Protein AF-A0A914UZR7-F1 (afdb_monomer)

Sequence (68 aa):
MEAEFAALADGILGGYGKQAAEANVSRDQTILELLRHRKLPKEGWDELTIDILFQRLAAMDSNNFPAQ

Secondary structure (DSSP, 8-state):
-HHHHHHHHHHHHTS-HHHHHHHHHHHHHHHHHHHHH-S--SSPPPHHHHHHHHHHHHTTSGGGSPP-

Foldseek 3Di:
DVVVVLVVVCVVVPNCSVVVVVVVVVLVVVLVVCVVPVDDDPDDDDPVSVVVSVVVVVCPDPVPPPDD

Mean predicted aligned error: 4.4 Å

Radius of gyration: 15.12 Å; Cα contacts (8 Å, |Δi|>4): 18; chains: 1; bounding box: 32×29×34 Å

Organism: NCBI:txid2011161

pLDDT: mean 91.48, std 6.96, range [58.41, 97.81]

Solvent-accessible surface area (backbone atoms only — not comparable to full-atom values): 4180 Å² total; per-residue (Å²): 105,70,71,54,50,45,55,57,50,22,73,72,71,72,67,53,49,63,60,53,52,53,52,49,53,53,49,50,51,55,52,48,50,34,70,74,67,73,48,84,68,97,63,86,78,57,69,68,57,53,50,52,50,52,53,56,54,48,64,70,37,77,90,62,51,78,86,127

Structure (mmCIF, N/CA/C/O backbone):
data_AF-A0A914UZR7-F1
#
_entry.id   AF-A0A914UZR7-F1
#
loop_
_atom_site.group_PDB
_atom_site.id
_atom_site.type_symbol
_atom_site.label_atom_id
_atom_site.label_alt_id
_atom_site.label_comp_id
_atom_site.label_asym_id
_atom_site.label_entity_id
_atom_site.label_seq_id
_atom_site.pdbx_PDB_ins_code
_atom_site.Cartn_x
_atom_site.Cartn_y
_atom_site.Cartn_z
_atom_site.occupancy
_atom_site.B_iso_or_equiv
_atom_site.auth_seq_id
_atom_site.auth_comp_id
_atom_site.auth_asym_id
_atom_site.auth_atom_id
_atom_site.pdbx_PDB_model_num
ATOM 1 N N . MET A 1 1 ? 6.796 9.054 -14.543 1.00 71.06 1 MET A N 1
ATOM 2 C CA . MET A 1 1 ? 5.921 7.902 -14.826 1.00 71.06 1 MET A CA 1
ATOM 3 C C . MET A 1 1 ? 4.770 7.841 -13.828 1.00 71.06 1 MET A C 1
ATOM 5 O O . MET A 1 1 ? 3.678 8.196 -14.226 1.00 71.06 1 MET A O 1
ATOM 9 N N . GLU A 1 2 ? 4.988 7.557 -12.538 1.00 76.25 2 GLU A N 1
ATOM 10 C CA . GLU A 1 2 ? 3.896 7.535 -11.531 1.00 76.25 2 GLU A CA 1
ATOM 11 C C . GLU A 1 2 ? 3.127 8.863 -11.396 1.00 76.25 2 GLU A C 1
ATOM 13 O O . GLU A 1 2 ? 1.904 8.892 -11.470 1.00 76.25 2 GLU A O 1
ATOM 18 N N . ALA A 1 3 ? 3.832 9.995 -11.283 1.00 79.00 3 ALA A N 1
ATOM 19 C CA . ALA A 1 3 ? 3.183 11.309 -11.187 1.00 79.00 3 ALA A CA 1
ATOM 20 C C . ALA A 1 3 ? 2.399 11.696 -12.459 1.00 79.00 3 ALA A C 1
ATOM 22 O O . ALA A 1 3 ? 1.394 12.396 -12.389 1.00 79.00 3 ALA A O 1
ATOM 23 N N . GLU A 1 4 ? 2.856 11.225 -13.620 1.00 87.75 4 GLU A N 1
ATOM 24 C CA . GLU A 1 4 ? 2.207 11.457 -14.913 1.00 87.75 4 GLU A CA 1
ATOM 25 C C . GLU A 1 4 ? 0.961 10.580 -15.063 1.00 87.75 4 GLU A C 1
ATOM 27 O O . GLU A 1 4 ? -0.098 11.078 -15.440 1.00 87.75 4 GLU A O 1
ATOM 32 N N . PHE A 1 5 ? 1.060 9.303 -14.681 1.00 87.75 5 PHE A N 1
ATOM 33 C CA . PHE A 1 5 ? -0.078 8.395 -14.599 1.00 87.75 5 PHE A CA 1
ATOM 34 C C . PHE A 1 5 ? -1.165 8.960 -13.684 1.00 87.75 5 PHE A C 1
ATOM 36 O O . PHE A 1 5 ? -2.320 9.046 -14.093 1.00 87.75 5 PHE A O 1
ATOM 43 N N . ALA A 1 6 ? -0.792 9.403 -12.480 1.00 84.62 6 ALA A N 1
ATOM 44 C CA . ALA A 1 6 ? -1.732 9.976 -11.526 1.00 84.62 6 ALA A CA 1
ATOM 45 C C . ALA A 1 6 ? -2.447 11.206 -12.103 1.00 84.62 6 ALA A C 1
ATOM 47 O O . ALA A 1 6 ? -3.668 11.279 -12.023 1.00 84.62 6 ALA A O 1
ATOM 48 N N . ALA A 1 7 ? -1.721 12.132 -12.739 1.00 86.31 7 ALA A N 1
ATOM 49 C CA . ALA A 1 7 ? -2.316 13.321 -13.352 1.00 86.31 7 ALA A CA 1
ATOM 50 C C . ALA A 1 7 ? -3.298 12.981 -14.490 1.00 86.31 7 ALA A C 1
ATOM 52 O O . ALA A 1 7 ? -4.377 13.569 -14.572 1.00 86.31 7 ALA A O 1
ATOM 53 N N . LEU A 1 8 ? -2.953 12.017 -15.351 1.00 90.44 8 LEU A N 1
ATOM 54 C CA . LEU A 1 8 ? -3.830 11.571 -16.439 1.00 90.44 8 LEU A CA 1
ATOM 55 C C . LEU A 1 8 ? -5.069 10.836 -15.911 1.00 90.44 8 LEU A C 1
ATOM 57 O O . LEU A 1 8 ? -6.181 11.093 -16.371 1.00 90.44 8 LEU A O 1
ATOM 61 N N . ALA A 1 9 ? -4.892 9.950 -14.930 1.00 90.38 9 ALA A N 1
ATOM 62 C CA . ALA A 1 9 ? -5.987 9.209 -14.313 1.00 90.38 9 ALA A CA 1
ATOM 63 C C . ALA A 1 9 ? -6.949 10.141 -13.565 1.00 90.38 9 ALA A C 1
ATOM 65 O O . ALA A 1 9 ? -8.164 9.966 -13.652 1.00 90.38 9 ALA A O 1
ATOM 66 N N . ASP A 1 10 ? -6.429 11.163 -12.884 1.00 89.56 10 ASP A N 1
ATOM 67 C CA . ASP A 1 10 ? -7.241 12.127 -12.142 1.00 89.56 10 ASP A CA 1
ATOM 68 C C . ASP A 1 10 ? -8.152 12.950 -13.065 1.00 89.56 10 ASP A C 1
ATOM 70 O O . ASP A 1 10 ? -9.315 13.193 -12.735 1.00 89.56 10 ASP A O 1
ATOM 74 N N . GLY A 1 11 ? -7.663 13.283 -14.267 1.00 88.81 11 GLY A N 1
ATOM 75 C CA . GLY A 1 11 ? -8.454 13.931 -15.315 1.00 88.81 11 GLY A CA 1
ATOM 76 C C . GLY A 1 11 ? -9.607 13.076 -15.858 1.00 88.81 11 GLY A C 1
ATOM 77 O O . GLY A 1 11 ? -10.593 13.630 -16.339 1.00 88.81 11 GLY A O 1
ATOM 78 N N . ILE A 1 12 ? 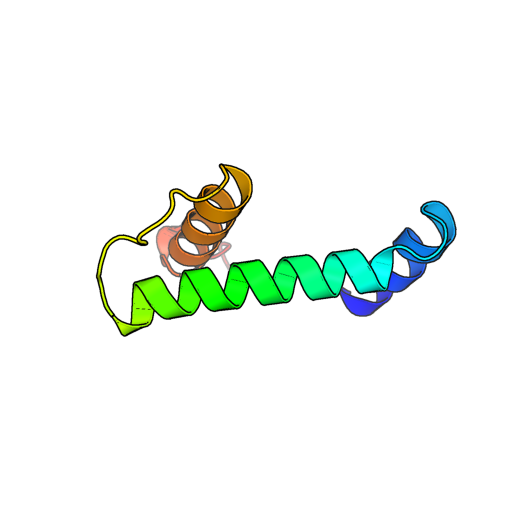-9.518 11.744 -15.760 1.00 91.69 12 ILE A N 1
ATOM 79 C CA . ILE A 1 12 ? -10.574 10.805 -16.183 1.00 91.69 12 ILE A CA 1
ATOM 80 C C . ILE A 1 12 ? -11.545 10.520 -15.033 1.00 91.69 12 ILE A C 1
ATOM 82 O O . ILE A 1 12 ? -12.757 10.473 -15.232 1.00 91.69 12 ILE A O 1
ATOM 86 N N . LEU A 1 13 ? -11.010 10.305 -13.830 1.00 87.38 13 LEU A N 1
ATOM 87 C CA . LEU A 1 13 ? -11.771 9.851 -12.666 1.00 87.38 13 LEU A CA 1
ATOM 88 C C . LEU A 1 13 ? -12.409 11.003 -11.879 1.00 87.38 13 LEU A C 1
ATOM 90 O O . LEU A 1 13 ? -13.286 10.753 -11.059 1.00 87.38 13 LEU A O 1
ATOM 94 N N . GLY A 1 14 ? -12.017 12.252 -12.142 1.00 84.50 14 GLY A N 1
ATOM 95 C CA . GLY A 1 14 ? -12.665 13.439 -11.585 1.00 84.50 14 GLY A CA 1
ATOM 96 C C . GLY A 1 14 ? -12.131 13.882 -10.221 1.00 84.50 14 GLY A C 1
ATOM 97 O O . GLY A 1 14 ? -12.913 14.353 -9.398 1.00 84.50 14 GLY A O 1
ATOM 98 N N . GLY A 1 15 ? -10.823 13.762 -9.968 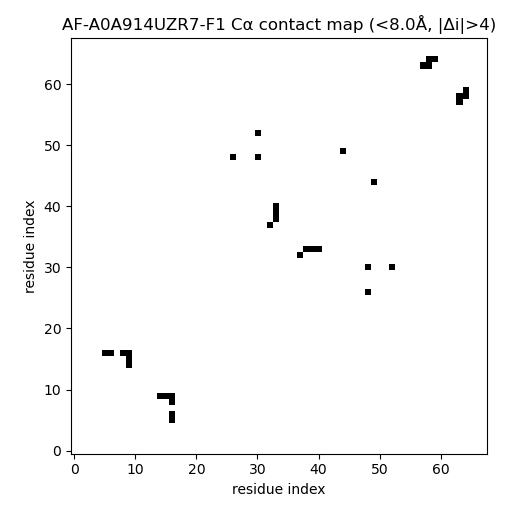1.00 81.12 15 GLY A N 1
ATOM 99 C CA . GLY A 1 15 ? -10.202 14.349 -8.769 1.00 81.12 15 GLY A CA 1
ATOM 100 C C . GLY A 1 15 ? -10.000 13.404 -7.575 1.00 81.12 15 GLY A C 1
ATOM 101 O O . GLY A 1 15 ? -9.799 13.878 -6.456 1.00 81.12 15 GLY A O 1
ATOM 102 N N . TYR A 1 16 ? -10.088 12.082 -7.766 1.00 86.62 16 TYR A N 1
ATOM 103 C CA . TYR A 1 16 ? -9.898 11.087 -6.696 1.00 86.62 16 TYR A CA 1
ATOM 104 C C . TYR A 1 16 ? -8.435 10.688 -6.444 1.00 86.62 16 TYR A C 1
ATOM 106 O O . TYR A 1 16 ? -8.164 9.856 -5.573 1.00 86.62 16 TYR A O 1
ATOM 114 N N . GLY A 1 17 ? -7.477 11.263 -7.175 1.00 86.12 17 GLY A N 1
ATOM 115 C CA . GLY A 1 17 ? -6.058 10.930 -7.053 1.00 86.12 17 GLY A CA 1
ATOM 116 C C . GLY A 1 17 ? -5.516 11.139 -5.638 1.00 86.12 17 GLY A C 1
ATOM 117 O O . GLY A 1 17 ? -4.709 10.342 -5.156 1.00 86.12 17 GLY A O 1
ATOM 118 N N . LYS A 1 18 ? -6.018 12.153 -4.922 1.00 85.69 18 LYS A N 1
ATOM 119 C CA . LYS A 1 18 ? -5.629 12.412 -3.530 1.00 85.69 18 LYS A CA 1
ATOM 120 C C . LYS A 1 18 ? -6.066 11.282 -2.591 1.00 85.69 18 LYS A C 1
ATOM 122 O O . LYS A 1 18 ? -5.254 10.794 -1.813 1.00 85.69 18 LYS A O 1
ATOM 127 N N . GLN A 1 19 ? -7.316 10.838 -2.685 1.00 89.94 19 GLN A N 1
ATOM 128 C CA . GLN A 1 19 ? -7.864 9.757 -1.863 1.00 89.94 19 GLN A CA 1
ATOM 129 C C . GLN A 1 19 ? -7.163 8.431 -2.166 1.00 89.94 19 GLN A C 1
ATOM 131 O O . GLN A 1 19 ? -6.877 7.659 -1.253 1.00 89.94 19 GLN A O 1
ATOM 136 N N . ALA A 1 20 ? -6.840 8.183 -3.438 1.00 90.00 20 ALA A N 1
ATOM 137 C CA . ALA A 1 20 ? -6.049 7.024 -3.831 1.00 90.00 20 ALA A CA 1
ATOM 138 C C . ALA A 1 20 ? -4.649 7.055 -3.191 1.00 90.00 20 ALA A C 1
ATOM 140 O O . ALA A 1 20 ? -4.206 6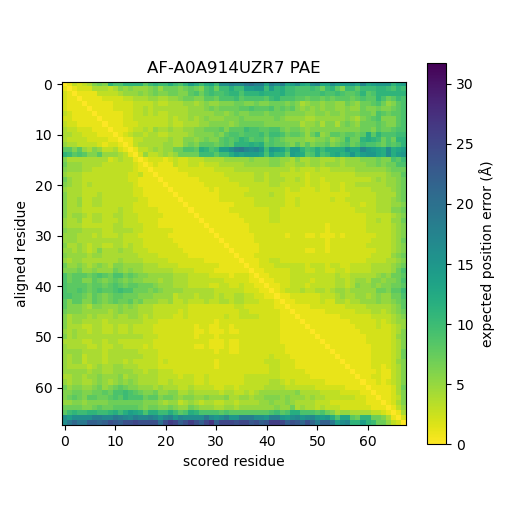.053 -2.627 1.00 90.00 20 ALA A O 1
ATOM 141 N N . ALA A 1 21 ? -3.976 8.211 -3.210 1.00 89.19 21 ALA A N 1
ATOM 142 C CA . ALA A 1 21 ? -2.671 8.378 -2.576 1.00 89.19 21 ALA A CA 1
ATOM 143 C C . ALA A 1 21 ? -2.733 8.163 -1.054 1.00 89.19 21 ALA A C 1
ATOM 145 O O . ALA A 1 21 ? -1.913 7.430 -0.504 1.00 89.19 21 ALA A O 1
ATOM 146 N N . GLU A 1 22 ? -3.726 8.742 -0.376 1.00 92.56 22 GLU A N 1
ATOM 147 C CA . GLU A 1 22 ? -3.934 8.560 1.067 1.00 92.56 22 GLU A CA 1
ATOM 148 C C . GLU A 1 22 ? -4.207 7.091 1.426 1.00 92.56 22 GLU A C 1
ATOM 150 O O . GLU A 1 22 ? -3.625 6.567 2.379 1.00 92.56 22 GLU A O 1
ATOM 155 N N . ALA A 1 23 ? -5.025 6.394 0.630 1.00 92.75 23 ALA A N 1
ATOM 156 C CA . ALA A 1 23 ? -5.300 4.974 0.826 1.00 92.75 23 ALA A CA 1
ATOM 157 C C . ALA A 1 23 ? -4.038 4.110 0.660 1.00 92.75 23 ALA A C 1
ATOM 159 O O . ALA A 1 23 ? -3.821 3.178 1.436 1.00 92.75 23 ALA A O 1
ATOM 160 N N . ASN A 1 24 ? -3.178 4.429 -0.311 1.00 92.88 24 ASN A N 1
ATOM 161 C CA . ASN A 1 24 ? -1.901 3.737 -0.498 1.00 92.88 24 ASN A CA 1
ATOM 162 C C . ASN A 1 24 ? -0.947 3.969 0.680 1.00 92.88 24 ASN A C 1
ATOM 164 O O . ASN A 1 24 ? -0.374 3.011 1.194 1.00 92.88 24 ASN A O 1
ATOM 168 N N . VAL A 1 25 ? -0.844 5.208 1.174 1.00 95.31 25 VAL A N 1
ATOM 169 C CA . VAL A 1 25 ? -0.037 5.524 2.366 1.00 95.31 25 VAL A CA 1
ATOM 170 C C . VAL A 1 25 ? -0.529 4.746 3.587 1.00 95.31 25 VAL A C 1
ATOM 172 O O . VAL A 1 25 ? 0.284 4.230 4.353 1.00 95.31 25 VAL A O 1
ATOM 175 N N . SER A 1 26 ? -1.846 4.624 3.770 1.00 94.88 26 SER A N 1
ATOM 176 C CA . SER A 1 26 ? -2.409 3.842 4.874 1.00 94.88 26 SER A CA 1
ATOM 177 C C . SER A 1 26 ? -2.014 2.364 4.784 1.00 94.88 26 SER A C 1
ATOM 179 O O . SER A 1 26 ? -1.547 1.812 5.780 1.00 94.88 26 SER A O 1
ATOM 181 N N . ARG A 1 27 ? -2.106 1.744 3.597 1.00 95.50 27 ARG A N 1
ATOM 182 C CA . ARG A 1 27 ? -1.656 0.355 3.380 1.00 95.50 27 ARG A CA 1
ATOM 183 C C . ARG A 1 27 ? -0.166 0.184 3.657 1.00 95.50 27 ARG A C 1
ATOM 185 O O . ARG A 1 27 ? 0.239 -0.774 4.316 1.00 95.50 27 ARG A O 1
ATOM 192 N N . ASP A 1 28 ? 0.647 1.138 3.210 1.00 95.75 28 ASP A N 1
ATOM 193 C CA . ASP A 1 28 ? 2.093 1.125 3.432 1.00 95.75 28 ASP A CA 1
ATOM 194 C C . ASP A 1 28 ? 2.442 1.148 4.917 1.00 95.75 28 ASP A C 1
ATOM 196 O O . ASP A 1 28 ? 3.323 0.408 5.357 1.00 95.75 28 ASP A O 1
ATOM 200 N N . GLN A 1 29 ? 1.737 1.955 5.710 1.00 95.94 29 GLN A N 1
ATOM 201 C CA . GLN A 1 29 ? 1.942 2.013 7.156 1.00 95.94 29 GLN A CA 1
ATOM 202 C C . GLN A 1 29 ? 1.657 0.667 7.822 1.00 95.94 29 GLN A C 1
ATOM 204 O O . GLN A 1 29 ? 2.460 0.216 8.641 1.00 95.94 29 GLN A O 1
ATOM 209 N N . THR A 1 30 ? 0.567 -0.000 7.443 1.00 95.25 30 THR A N 1
ATOM 210 C CA . THR A 1 30 ? 0.214 -1.309 8.003 1.00 95.25 30 THR A CA 1
ATOM 211 C C . THR A 1 30 ? 1.234 -2.383 7.614 1.00 95.25 30 THR A C 1
ATOM 213 O O . THR A 1 30 ? 1.665 -3.171 8.461 1.00 95.25 30 THR A O 1
ATOM 216 N N . ILE A 1 31 ? 1.712 -2.367 6.365 1.00 96.38 31 ILE A N 1
ATOM 217 C CA . ILE A 1 31 ? 2.798 -3.246 5.909 1.00 96.38 31 ILE A CA 1
ATOM 218 C C . ILE A 1 31 ? 4.085 -2.996 6.705 1.00 96.38 31 ILE A C 1
ATOM 220 O O . ILE A 1 31 ? 4.730 -3.939 7.171 1.00 96.38 31 ILE A O 1
ATOM 224 N N . LEU A 1 32 ? 4.457 -1.731 6.906 1.00 96.31 32 LEU A N 1
ATOM 225 C CA . LEU A 1 32 ? 5.636 -1.369 7.690 1.00 96.31 32 LEU A CA 1
ATOM 226 C C . LEU A 1 32 ? 5.521 -1.818 9.149 1.00 96.31 32 LEU A C 1
ATOM 228 O O . LEU A 1 32 ? 6.520 -2.247 9.725 1.00 96.31 32 LEU A O 1
ATOM 232 N N . GLU A 1 33 ? 4.332 -1.744 9.748 1.00 96.25 33 GLU A N 1
ATOM 233 C CA . GLU A 1 33 ? 4.085 -2.225 11.108 1.00 96.25 33 GLU A CA 1
ATOM 234 C C . GLU A 1 33 ? 4.345 -3.735 11.224 1.00 96.25 33 GLU A C 1
ATOM 236 O O . GLU A 1 33 ? 5.094 -4.160 12.113 1.00 96.25 33 GLU A O 1
ATOM 241 N N . LEU A 1 34 ? 3.817 -4.532 10.283 1.00 96.88 34 LEU A N 1
ATOM 242 C CA . LEU A 1 34 ? 4.083 -5.973 10.203 1.00 96.88 34 LEU A CA 1
ATOM 243 C C . LEU A 1 34 ? 5.587 -6.251 10.120 1.00 96.88 34 LEU A C 1
ATOM 245 O O . LEU A 1 34 ? 6.111 -7.043 10.903 1.00 96.88 34 LEU A O 1
ATOM 249 N N . LEU A 1 35 ? 6.297 -5.593 9.200 1.00 96.06 35 LEU A N 1
ATOM 250 C CA . LEU A 1 35 ? 7.729 -5.827 8.987 1.0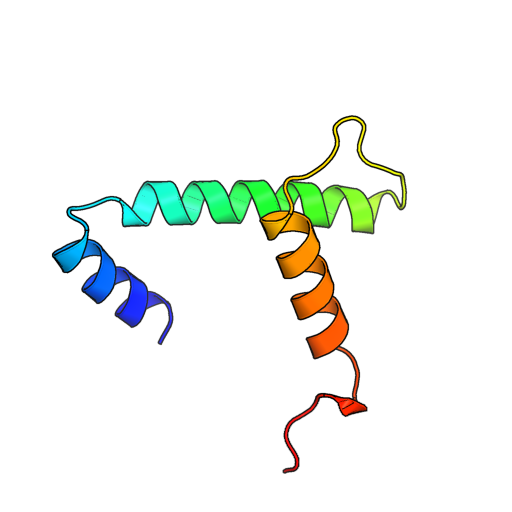0 96.06 35 LEU A CA 1
ATOM 251 C C . LEU A 1 35 ? 8.581 -5.379 10.185 1.00 96.06 35 LEU A C 1
ATOM 253 O O . LEU A 1 35 ? 9.552 -6.050 10.545 1.00 96.06 35 LEU A O 1
ATOM 257 N N . ARG A 1 36 ? 8.206 -4.270 10.836 1.00 97.50 36 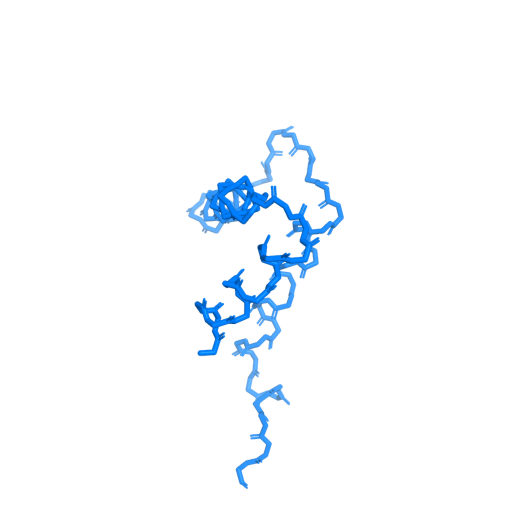ARG A N 1
ATOM 258 C CA . ARG A 1 36 ? 8.908 -3.724 12.006 1.00 97.50 36 ARG A CA 1
ATOM 259 C C . ARG A 1 36 ? 8.744 -4.612 13.233 1.00 97.50 36 ARG A C 1
ATOM 261 O O . ARG A 1 36 ? 9.719 -4.852 13.942 1.00 97.50 36 ARG A O 1
ATOM 268 N N . HIS A 1 37 ? 7.527 -5.074 13.506 1.00 96.88 37 HIS A N 1
ATOM 269 C CA . HIS A 1 37 ? 7.226 -5.802 14.739 1.00 96.88 37 HIS A CA 1
ATOM 270 C C . HIS A 1 37 ? 7.257 -7.321 14.583 1.00 96.88 37 HIS A C 1
ATOM 272 O O . HIS A 1 37 ? 7.402 -8.012 15.591 1.00 96.88 37 HIS A O 1
ATOM 278 N N . ARG A 1 38 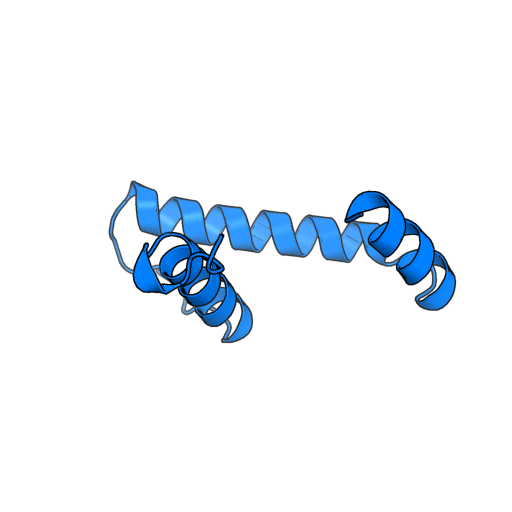? 7.155 -7.838 13.351 1.00 96.38 38 ARG A N 1
ATOM 279 C CA . ARG A 1 38 ? 7.102 -9.274 13.022 1.00 96.38 38 ARG A CA 1
ATOM 280 C C . ARG A 1 38 ? 6.000 -10.002 13.792 1.00 96.38 38 ARG A C 1
ATOM 282 O O . ARG A 1 38 ? 6.189 -11.113 14.285 1.00 96.38 38 ARG A O 1
ATOM 289 N N . LYS A 1 39 ? 4.856 -9.335 13.940 1.00 94.81 39 LYS A N 1
ATOM 290 C CA . LYS A 1 39 ? 3.663 -9.842 14.621 1.00 94.81 39 LYS A CA 1
ATOM 291 C C . LYS A 1 39 ? 2.476 -9.747 13.685 1.00 94.81 39 LYS A C 1
ATOM 293 O O . LYS A 1 39 ? 2.393 -8.810 12.897 1.00 94.81 39 LYS A O 1
ATOM 298 N N . LEU A 1 40 ? 1.561 -10.701 13.813 1.00 92.00 40 LEU A N 1
ATOM 299 C CA . LEU A 1 40 ? 0.308 -10.676 13.074 1.00 92.00 40 LEU A CA 1
ATOM 300 C C . LEU A 1 40 ? -0.465 -9.385 13.413 1.00 92.00 40 LEU A C 1
ATOM 302 O O . LEU A 1 40 ? -0.517 -9.019 14.595 1.00 92.00 40 LEU A O 1
ATOM 306 N N . PRO A 1 41 ? -1.042 -8.690 12.416 1.00 91.56 41 PRO A N 1
ATOM 307 C CA . PRO A 1 41 ? -1.895 -7.540 12.675 1.00 91.56 41 PRO A CA 1
ATOM 308 C C . PRO A 1 41 ? -3.110 -7.958 13.514 1.00 91.56 41 PRO A C 1
ATOM 310 O O . PRO A 1 41 ? -3.574 -9.097 13.448 1.00 91.56 41 PRO A O 1
ATOM 313 N N . LYS A 1 42 ? -3.612 -7.030 14.337 1.00 90.06 42 LYS A N 1
ATOM 314 C CA . LYS A 1 42 ? -4.790 -7.284 15.186 1.00 90.06 42 LYS A CA 1
ATOM 315 C C . LYS A 1 42 ? -6.053 -7.500 14.356 1.00 90.06 42 LYS A C 1
ATOM 317 O O . LYS A 1 42 ? -6.878 -8.335 14.710 1.00 90.06 42 LYS A O 1
ATOM 322 N N . GLU A 1 43 ? -6.184 -6.735 13.281 1.00 92.00 43 GLU A N 1
ATOM 323 C CA . GLU A 1 43 ? -7.263 -6.837 12.306 1.00 92.00 43 GLU A CA 1
ATOM 324 C C . GLU A 1 43 ? -6.708 -7.447 11.018 1.00 92.00 43 GLU A C 1
ATOM 326 O O . GLU A 1 43 ? -5.579 -7.150 10.617 1.00 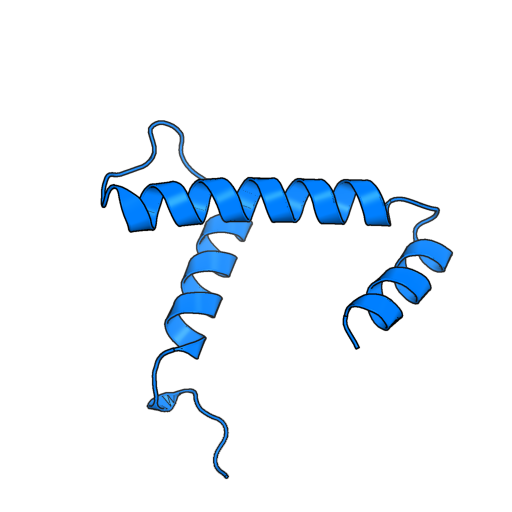92.00 43 GLU A O 1
ATOM 331 N N . GLY A 1 44 ? -7.487 -8.327 10.389 1.00 93.38 44 GLY A N 1
ATOM 332 C CA . GLY A 1 44 ? -7.121 -8.910 9.101 1.00 93.38 44 GLY A CA 1
ATOM 333 C C . GLY A 1 44 ? -7.059 -7.842 8.011 1.00 93.38 44 GLY A C 1
ATOM 334 O O . GLY A 1 44 ? -7.824 -6.880 8.032 1.00 93.38 44 GLY A O 1
ATOM 335 N N . TRP A 1 45 ? -6.136 -8.006 7.068 1.00 95.31 45 TRP A N 1
ATOM 336 C CA . TRP A 1 45 ? -6.008 -7.100 5.929 1.00 95.31 45 TRP A CA 1
ATOM 337 C C . TRP A 1 45 ? -6.972 -7.470 4.806 1.00 95.31 45 TRP A C 1
ATOM 339 O O . TRP A 1 45 ? -7.401 -8.620 4.704 1.00 95.31 45 TRP A O 1
ATOM 349 N N . ASP A 1 46 ? -7.279 -6.492 3.952 1.00 95.44 46 ASP A N 1
ATOM 350 C CA . ASP A 1 46 ? -7.920 -6.767 2.667 1.00 95.44 46 ASP A CA 1
ATOM 351 C C . ASP A 1 46 ? -6.959 -7.517 1.721 1.00 95.44 46 ASP A C 1
ATOM 353 O O . ASP A 1 46 ? -5.733 -7.449 1.868 1.00 95.44 46 ASP A O 1
ATOM 357 N N . GLU 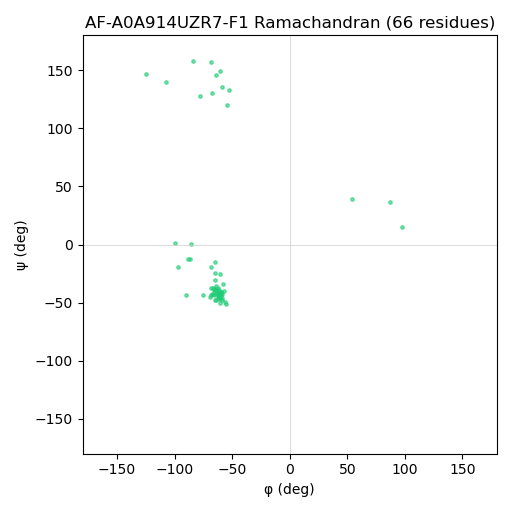A 1 47 ? -7.525 -8.235 0.747 1.00 97.62 47 GLU A N 1
ATOM 358 C CA . GLU A 1 47 ? -6.757 -9.040 -0.217 1.00 97.62 47 GLU A CA 1
ATOM 359 C C . GLU A 1 47 ? -5.737 -8.189 -0.982 1.00 97.62 47 GLU A C 1
ATOM 361 O O . GLU A 1 47 ? -4.586 -8.578 -1.149 1.00 97.62 47 GLU A O 1
ATOM 366 N N . LEU A 1 48 ? -6.126 -6.968 -1.363 1.00 96.38 48 LEU A N 1
ATOM 367 C CA . LEU A 1 48 ? -5.262 -6.047 -2.098 1.00 96.38 48 LEU A CA 1
ATOM 368 C C . LEU A 1 48 ? -3.988 -5.709 -1.311 1.00 96.38 48 LEU A C 1
ATOM 370 O O . LEU A 1 48 ? -2.903 -5.635 -1.879 1.00 96.38 48 LEU A O 1
ATOM 374 N N . THR A 1 49 ? -4.096 -5.498 -0.003 1.00 96.44 49 THR A N 1
ATOM 375 C CA . THR A 1 49 ? -2.955 -5.178 0.860 1.00 96.44 4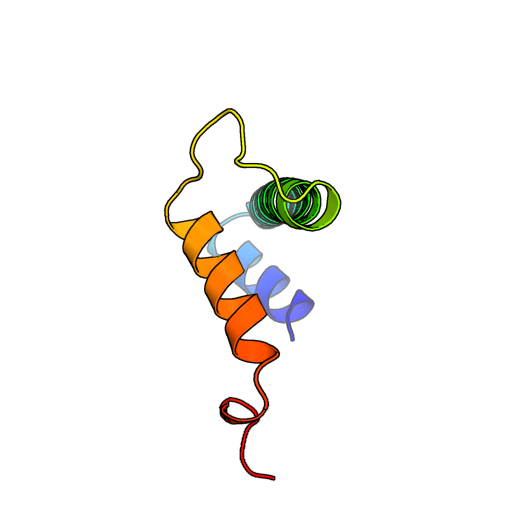9 THR A CA 1
ATOM 376 C C . THR A 1 49 ? -2.018 -6.379 0.992 1.00 96.44 49 THR A C 1
ATOM 378 O O . THR A 1 49 ? -0.796 -6.208 0.992 1.00 96.44 49 THR A O 1
ATOM 381 N N . ILE A 1 50 ? -2.577 -7.591 1.062 1.00 96.81 50 ILE A N 1
ATOM 382 C CA . ILE A 1 50 ? -1.809 -8.843 1.070 1.00 96.81 50 ILE A CA 1
ATOM 383 C C . ILE A 1 50 ? -1.060 -9.011 -0.259 1.00 96.81 50 ILE A C 1
ATOM 385 O O . ILE A 1 50 ? 0.154 -9.228 -0.255 1.00 96.81 50 ILE A O 1
ATOM 389 N N . ASP A 1 51 ? -1.743 -8.818 -1.386 1.00 97.81 51 ASP A N 1
ATOM 390 C CA . ASP A 1 51 ? -1.148 -8.905 -2.720 1.00 97.81 51 ASP A CA 1
ATOM 391 C C . ASP A 1 51 ? -0.037 -7.874 -2.925 1.00 97.81 51 ASP A C 1
ATOM 393 O O . ASP A 1 51 ? 1.039 -8.210 -3.421 1.00 97.81 51 ASP A O 1
ATOM 397 N N . ILE A 1 52 ? -0.247 -6.626 -2.491 1.00 96.81 52 ILE A N 1
ATOM 398 C CA . ILE A 1 52 ? 0.775 -5.571 -2.548 1.00 96.81 52 ILE A CA 1
ATOM 399 C C . ILE A 1 52 ? 2.021 -5.984 -1.755 1.00 96.81 52 ILE A C 1
ATOM 401 O O . ILE A 1 52 ? 3.143 -5.782 -2.229 1.00 96.81 52 ILE A O 1
ATOM 405 N N . LEU A 1 53 ? 1.858 -6.573 -0.564 1.00 96.88 53 LEU A N 1
ATOM 406 C CA . LEU A 1 53 ? 2.989 -7.091 0.207 1.00 96.88 53 LEU A CA 1
ATOM 407 C C . LEU A 1 53 ? 3.729 -8.183 -0.575 1.00 96.88 53 LEU A C 1
ATOM 409 O O . LEU A 1 53 ? 4.952 -8.109 -0.709 1.00 96.88 53 LEU A O 1
ATOM 413 N N . PHE A 1 54 ? 3.013 -9.178 -1.099 1.00 97.62 54 PHE A N 1
ATOM 414 C CA . PHE A 1 54 ? 3.631 -10.276 -1.839 1.00 97.62 54 PHE A CA 1
ATOM 415 C C . PHE A 1 54 ? 4.348 -9.805 -3.099 1.00 97.62 54 PHE A C 1
ATOM 417 O O . PHE A 1 54 ? 5.482 -10.219 -3.324 1.00 97.62 54 PHE A O 1
ATOM 424 N N . GLN A 1 55 ? 3.759 -8.892 -3.869 1.00 96.75 55 GLN A N 1
ATOM 425 C CA . GLN A 1 55 ? 4.403 -8.312 -5.048 1.00 96.75 55 GLN A CA 1
ATOM 426 C C . GLN A 1 55 ? 5.703 -7.590 -4.683 1.00 96.75 55 GLN A C 1
ATOM 428 O O . GLN A 1 55 ? 6.722 -7.777 -5.347 1.00 96.75 55 GLN A O 1
ATOM 433 N N . ARG A 1 56 ? 5.703 -6.805 -3.599 1.00 95.56 56 ARG A N 1
ATOM 434 C CA . ARG A 1 56 ? 6.903 -6.093 -3.135 1.00 95.56 56 ARG A CA 1
ATOM 435 C C . ARG A 1 56 ? 8.002 -7.043 -2.681 1.00 95.56 56 ARG A C 1
ATOM 437 O O . ARG A 1 56 ? 9.158 -6.821 -3.017 1.00 95.56 56 ARG A O 1
ATOM 444 N N . LEU A 1 57 ? 7.652 -8.095 -1.942 1.00 96.50 57 LEU A N 1
ATOM 445 C CA . LEU A 1 57 ? 8.619 -9.104 -1.509 1.00 96.50 57 LEU A CA 1
ATOM 446 C C . LEU A 1 57 ? 9.157 -9.911 -2.694 1.00 96.50 57 LEU A C 1
ATOM 448 O O . LEU A 1 57 ? 10.362 -10.126 -2.782 1.00 96.50 57 LEU A O 1
ATOM 452 N N . ALA A 1 58 ? 8.291 -10.303 -3.629 1.00 96.81 58 ALA A N 1
ATOM 453 C CA . ALA A 1 58 ? 8.686 -11.013 -4.840 1.00 96.81 58 ALA A CA 1
ATOM 454 C C . ALA A 1 58 ? 9.642 -10.173 -5.698 1.00 96.81 58 ALA A C 1
ATOM 456 O O . ALA A 1 58 ? 10.628 -10.702 -6.200 1.00 96.81 58 ALA A O 1
ATOM 457 N N . ALA A 1 59 ? 9.416 -8.862 -5.805 1.00 95.25 59 ALA A N 1
ATOM 458 C CA . ALA A 1 59 ? 10.298 -7.953 -6.536 1.00 95.25 59 ALA A CA 1
ATOM 459 C C . ALA A 1 59 ? 11.705 -7.815 -5.921 1.00 95.25 59 ALA A C 1
ATOM 461 O O . ALA A 1 59 ? 12.604 -7.305 -6.583 1.00 95.25 59 ALA A O 1
ATOM 462 N N . MET A 1 60 ? 11.909 -8.244 -4.671 1.00 95.50 60 MET A N 1
ATOM 463 C CA . MET A 1 60 ? 13.229 -8.285 -4.030 1.00 95.50 60 MET A CA 1
ATOM 464 C C . MET A 1 60 ? 13.976 -9.599 -4.295 1.00 95.50 60 MET A C 1
ATOM 466 O O . MET A 1 60 ? 15.169 -9.682 -4.000 1.00 95.50 60 MET A O 1
ATOM 470 N N . ASP A 1 61 ? 13.295 -10.621 -4.819 1.00 96.44 61 ASP A N 1
ATOM 471 C CA . ASP A 1 61 ? 13.917 -11.893 -5.166 1.00 96.44 61 ASP A CA 1
ATOM 472 C C . ASP A 1 61 ? 14.670 -11.765 -6.497 1.00 96.44 61 ASP A C 1
ATOM 474 O O . ASP A 1 61 ? 14.139 -11.309 -7.510 1.00 96.44 61 ASP A O 1
ATOM 478 N N . SER A 1 62 ? 15.938 -12.175 -6.485 1.00 94.50 62 SER A N 1
ATOM 479 C CA . SER A 1 62 ? 16.846 -12.066 -7.630 1.00 94.50 62 SER A CA 1
ATOM 480 C C . SER A 1 62 ? 16.381 -12.835 -8.867 1.00 94.50 62 SER A C 1
ATOM 482 O O . SER A 1 62 ? 16.725 -12.455 -9.984 1.00 94.50 62 SER A O 1
ATOM 484 N N . ASN A 1 63 ? 15.581 -13.889 -8.687 1.00 94.44 63 ASN A N 1
ATOM 485 C CA . ASN A 1 63 ? 14.973 -14.643 -9.787 1.00 94.44 63 ASN A CA 1
ATOM 486 C C . ASN A 1 63 ? 13.905 -13.842 -10.559 1.00 94.44 63 ASN A C 1
ATOM 488 O O . ASN A 1 63 ? 13.599 -14.194 -11.695 1.00 94.44 63 ASN A O 1
ATOM 492 N N . ASN A 1 64 ? 13.367 -12.776 -9.960 1.00 93.81 64 ASN A N 1
ATOM 493 C CA . ASN A 1 64 ? 12.343 -11.914 -10.541 1.00 93.81 64 ASN A CA 1
ATOM 494 C C . ASN A 1 64 ? 12.938 -10.628 -11.121 1.00 93.81 64 ASN A C 1
ATOM 496 O O . ASN A 1 64 ? 12.203 -9.782 -11.635 1.00 93.81 64 ASN A O 1
ATOM 500 N N . PHE A 1 65 ? 14.262 -10.456 -11.055 1.00 93.25 65 PHE A N 1
ATOM 501 C CA . PHE A 1 65 ? 14.913 -9.351 -11.738 1.00 93.25 65 PHE A CA 1
ATOM 502 C C . PHE A 1 65 ? 14.800 -9.574 -13.249 1.00 93.25 65 PHE A C 1
ATOM 504 O O . PHE A 1 65 ? 15.114 -10.669 -13.726 1.00 93.25 65 PHE A O 1
ATOM 511 N N . PRO A 1 66 ? 14.359 -8.562 -14.020 1.00 88.06 66 PRO A N 1
ATOM 512 C CA . PRO A 1 66 ? 14.363 -8.655 -15.471 1.00 88.06 66 PRO A CA 1
ATOM 513 C C . PRO A 1 66 ? 15.761 -9.054 -15.943 1.00 88.06 66 PRO A C 1
ATOM 515 O O . PRO A 1 66 ? 16.750 -8.483 -15.475 1.00 88.06 66 PRO A O 1
ATOM 518 N N . ALA A 1 67 ? 15.846 -10.037 -16.843 1.00 76.75 67 ALA A N 1
ATOM 519 C CA . ALA A 1 67 ? 17.111 -10.378 -17.480 1.00 76.75 67 ALA A CA 1
ATOM 520 C C . ALA A 1 67 ? 17.688 -9.101 -18.114 1.00 76.75 67 ALA A C 1
ATOM 522 O O . ALA A 1 67 ? 17.006 -8.459 -18.916 1.00 76.75 67 ALA A O 1
ATOM 523 N N . GLN A 1 68 ? 18.887 -8.705 -17.679 1.00 58.41 68 GLN A N 1
ATOM 524 C CA . GLN A 1 68 ? 19.639 -7.610 -18.298 1.00 58.41 68 GLN A CA 1
ATOM 525 C C . GLN A 1 68 ? 20.153 -8.026 -19.673 1.00 58.41 68 GLN A C 1
ATOM 527 O O . GLN A 1 68 ? 20.557 -9.204 -19.815 1.00 58.41 68 GLN A O 1
#